Protein AF-A0AAW4NEA3-F1 (afdb_monomer_lite)

Sequence (77 aa):
MEKQWISTIELLNYLKENPNKEKECRLSLGYGLGSTHYWYWDPKTNMFMHSRDWDFEPYTASQVVKWYGEGKWKIEQ

Organism: NCBI:txid165179

Secondary structure (DSSP, 8-state):
----EEEHHHHHHHHHHSTT--EEEEEEEETTEEEEEEEEEETTTTEEEEESSS--EEE-HHHHHHHHTT-EEEE--

Structure (mmCIF, N/CA/C/O backbone):
data_AF-A0AAW4NEA3-F1
#
_entry.id   AF-A0AAW4NEA3-F1
#
loop_
_atom_site.group_PDB
_atom_site.id
_atom_site.type_symbol
_atom_site.label_atom_id
_atom_site.label_alt_id
_atom_site.label_comp_id
_atom_site.label_asym_id
_atom_site.label_entity_id
_atom_site.label_seq_id
_atom_site.pdbx_PDB_ins_code
_atom_site.Cartn_x
_atom_site.Cartn_y
_atom_site.Cartn_z
_atom_site.occupancy
_atom_site.B_iso_or_equiv
_atom_site.auth_seq_id
_atom_site.auth_comp_id
_atom_site.auth_asym_id
_atom_site.auth_atom_id
_atom_site.pdbx_PDB_model_num
ATOM 1 N N . MET A 1 1 ? 12.055 18.258 7.790 1.00 44.88 1 MET A N 1
ATOM 2 C CA . MET A 1 1 ? 12.774 16.972 7.697 1.00 44.88 1 MET A CA 1
ATOM 3 C C . MET A 1 1 ? 12.770 16.565 6.241 1.00 44.88 1 MET A C 1
ATOM 5 O O . MET A 1 1 ? 11.707 16.630 5.630 1.00 44.88 1 MET A O 1
ATOM 9 N N . GLU A 1 2 ? 13.922 16.237 5.660 1.00 54.62 2 GLU A N 1
ATOM 10 C CA . GLU A 1 2 ? 13.935 15.630 4.328 1.00 54.62 2 GLU A CA 1
ATOM 11 C C . GLU A 1 2 ? 13.112 14.342 4.387 1.00 54.62 2 GLU A C 1
ATOM 13 O O . GLU A 1 2 ? 13.356 13.471 5.217 1.00 54.62 2 GLU A O 1
ATOM 18 N N . LYS A 1 3 ? 12.068 14.263 3.563 1.00 67.19 3 LYS A N 1
ATOM 19 C CA . LYS A 1 3 ? 11.232 13.067 3.458 1.00 67.19 3 LYS A CA 1
ATOM 20 C C . LYS A 1 3 ? 12.095 11.938 2.882 1.00 67.19 3 LYS A C 1
ATOM 22 O O . LYS A 1 3 ? 12.479 12.006 1.712 1.00 67.19 3 LYS A O 1
ATOM 27 N N . GLN A 1 4 ? 12.429 10.965 3.725 1.00 87.75 4 GLN A N 1
ATOM 28 C CA . GLN A 1 4 ? 13.328 9.853 3.424 1.00 87.75 4 GLN A CA 1
ATOM 29 C C . GLN A 1 4 ? 12.667 8.829 2.491 1.00 87.75 4 GLN A C 1
ATOM 31 O O . GLN A 1 4 ? 11.462 8.588 2.573 1.00 87.75 4 GLN A O 1
ATOM 36 N N . TRP A 1 5 ? 13.470 8.226 1.610 1.00 94.06 5 TRP A N 1
ATOM 37 C CA . TRP A 1 5 ? 13.054 7.075 0.813 1.00 94.06 5 TRP A CA 1
ATOM 38 C C . TRP A 1 5 ? 13.142 5.792 1.647 1.00 94.06 5 TRP A C 1
ATOM 40 O O . TRP A 1 5 ? 14.192 5.520 2.227 1.00 94.06 5 TRP A O 1
ATOM 50 N N . ILE A 1 6 ? 12.070 5.008 1.668 1.00 96.25 6 ILE A N 1
ATOM 51 C CA . ILE A 1 6 ? 11.931 3.752 2.413 1.00 96.25 6 ILE A CA 1
ATOM 52 C C . ILE A 1 6 ? 11.641 2.588 1.462 1.00 96.25 6 ILE A C 1
ATOM 54 O O . ILE A 1 6 ? 11.114 2.778 0.367 1.00 96.25 6 ILE A O 1
ATOM 58 N N . SER A 1 7 ? 11.988 1.373 1.860 1.00 97.38 7 SER A N 1
ATOM 59 C CA . SER A 1 7 ? 11.663 0.150 1.125 1.00 97.38 7 SER A CA 1
ATOM 60 C C . SER A 1 7 ? 10.171 -0.190 1.196 1.00 97.38 7 SER A C 1
ATOM 62 O O . SER A 1 7 ? 9.440 0.290 2.064 1.00 97.38 7 SER A O 1
ATOM 64 N N . THR A 1 8 ? 9.709 -1.087 0.320 1.00 97.94 8 THR A N 1
ATOM 65 C CA . THR A 1 8 ? 8.345 -1.639 0.392 1.00 97.94 8 THR A CA 1
ATOM 66 C C . THR A 1 8 ? 8.051 -2.265 1.759 1.00 97.94 8 THR A C 1
ATOM 68 O O . THR A 1 8 ? 6.966 -2.073 2.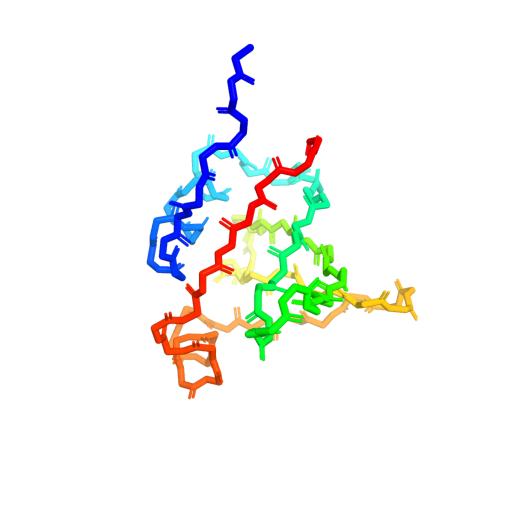293 1.00 97.94 8 THR A O 1
ATOM 71 N N . ILE A 1 9 ? 9.006 -2.977 2.369 1.00 97.81 9 ILE A N 1
ATOM 72 C CA . ILE A 1 9 ? 8.807 -3.599 3.690 1.00 97.81 9 ILE A CA 1
ATOM 73 C C . ILE A 1 9 ? 8.629 -2.541 4.781 1.00 97.81 9 ILE A C 1
ATOM 75 O O . ILE A 1 9 ? 7.726 -2.656 5.609 1.00 97.81 9 ILE A O 1
ATOM 79 N N . GLU A 1 10 ? 9.449 -1.493 4.763 1.00 97.50 10 GLU A N 1
ATOM 80 C CA . GLU A 1 10 ? 9.321 -0.373 5.698 1.00 97.50 10 GLU A CA 1
ATOM 81 C C . GLU A 1 10 ? 7.998 0.375 5.507 1.00 97.50 10 GLU A C 1
ATOM 83 O O . GLU A 1 10 ? 7.360 0.720 6.498 1.00 97.50 10 GLU A O 1
ATOM 88 N N . LEU A 1 11 ? 7.532 0.547 4.263 1.00 97.56 11 LEU A N 1
ATOM 89 C CA . LEU A 1 11 ? 6.205 1.102 3.989 1.00 97.56 11 LEU A CA 1
ATOM 90 C C . LEU A 1 11 ? 5.103 0.245 4.628 1.00 97.56 11 LEU A C 1
ATOM 92 O O . LEU A 1 11 ? 4.249 0.775 5.334 1.00 97.56 11 LEU A O 1
ATOM 96 N N . LEU A 1 12 ? 5.124 -1.078 4.433 1.00 97.94 12 LEU A N 1
ATOM 97 C CA . LEU A 1 12 ? 4.116 -1.972 5.019 1.00 97.94 12 LEU A CA 1
ATOM 98 C C . LEU A 1 12 ? 4.110 -1.916 6.553 1.00 97.94 12 LEU A C 1
ATOM 100 O O . LEU A 1 12 ? 3.040 -1.938 7.164 1.00 97.94 12 LEU A O 1
ATOM 104 N N . ASN A 1 13 ? 5.287 -1.832 7.178 1.00 97.88 13 ASN A N 1
ATOM 105 C CA . ASN A 1 13 ? 5.405 -1.686 8.629 1.00 97.88 13 ASN A CA 1
ATOM 106 C C . ASN A 1 13 ? 4.850 -0.335 9.099 1.00 97.88 13 ASN A C 1
ATOM 108 O O . ASN A 1 13 ? 4.022 -0.302 10.006 1.00 97.88 13 ASN A O 1
ATOM 112 N N . TYR A 1 14 ? 5.210 0.755 8.419 1.00 97.00 14 TYR A N 1
ATOM 113 C CA . TYR A 1 14 ? 4.701 2.093 8.719 1.00 97.00 14 TYR A CA 1
ATOM 114 C C . TYR A 1 14 ? 3.168 2.169 8.641 1.00 97.00 14 TYR A C 1
ATOM 116 O O . TYR A 1 14 ? 2.521 2.753 9.513 1.00 97.00 14 TYR A O 1
ATOM 124 N N . LEU A 1 15 ? 2.563 1.562 7.614 1.00 97.56 15 LEU A N 1
ATOM 125 C CA . LEU A 1 15 ? 1.105 1.533 7.455 1.00 97.56 15 LEU A CA 1
ATOM 126 C C . LEU A 1 15 ? 0.426 0.748 8.586 1.00 97.56 15 LEU A C 1
ATOM 128 O O . LEU A 1 15 ? -0.628 1.157 9.067 1.00 97.56 15 LEU A O 1
ATOM 132 N N . LYS A 1 16 ? 1.038 -0.346 9.055 1.00 97.81 16 LYS A N 1
ATOM 133 C CA . LYS A 1 16 ? 0.540 -1.112 10.210 1.00 97.81 16 LYS A CA 1
ATOM 134 C C . LYS A 1 16 ? 0.621 -0.336 11.523 1.00 97.81 16 LYS A C 1
ATOM 136 O O . LYS A 1 16 ? -0.269 -0.472 12.356 1.00 97.81 16 LYS A O 1
ATOM 141 N N . GLU A 1 17 ? 1.649 0.490 11.700 1.00 97.50 17 GLU A N 1
ATOM 142 C CA . GLU A 1 17 ? 1.771 1.408 12.843 1.00 97.50 17 GLU A CA 1
ATOM 143 C C . GLU A 1 17 ? 0.742 2.553 12.787 1.00 97.50 17 GLU A C 1
ATOM 145 O O . GLU A 1 17 ? 0.434 3.173 13.806 1.00 97.50 17 GLU A O 1
ATOM 150 N N . ASN A 1 18 ? 0.167 2.811 11.607 1.00 96.19 18 ASN A N 1
ATOM 151 C CA . ASN A 1 18 ? -0.798 3.877 11.344 1.00 96.19 18 ASN A CA 1
ATOM 152 C C . ASN A 1 18 ? -2.092 3.331 10.698 1.00 96.19 18 ASN A C 1
ATOM 154 O O . ASN A 1 18 ? -2.442 3.735 9.586 1.00 96.19 18 ASN A O 1
ATOM 158 N N . PRO A 1 19 ? -2.830 2.431 11.377 1.00 97.00 19 PRO A N 1
ATOM 159 C CA . PRO A 1 19 ? -3.998 1.761 10.804 1.00 97.00 19 PRO A CA 1
ATOM 160 C C . PRO A 1 19 ? -5.101 2.749 10.408 1.00 97.00 19 PRO A C 1
ATOM 162 O O . PRO A 1 19 ? -5.335 3.740 11.104 1.00 97.00 19 PRO A O 1
ATOM 165 N N . ASN A 1 20 ? -5.828 2.437 9.330 1.00 96.12 20 ASN A N 1
ATOM 166 C CA . ASN A 1 20 ? -6.956 3.216 8.795 1.00 96.12 20 ASN A CA 1
ATOM 167 C C . ASN A 1 20 ? -6.639 4.685 8.464 1.00 96.12 20 ASN A C 1
ATOM 169 O O . ASN A 1 20 ? -7.553 5.503 8.356 1.00 96.12 20 ASN A O 1
ATOM 173 N N . LYS A 1 21 ? -5.359 5.042 8.328 1.00 95.75 21 LYS A N 1
ATOM 174 C CA . LYS A 1 21 ? -4.933 6.371 7.889 1.00 95.75 21 LYS A CA 1
ATOM 175 C C . LYS A 1 21 ? -4.403 6.270 6.473 1.00 95.75 21 LYS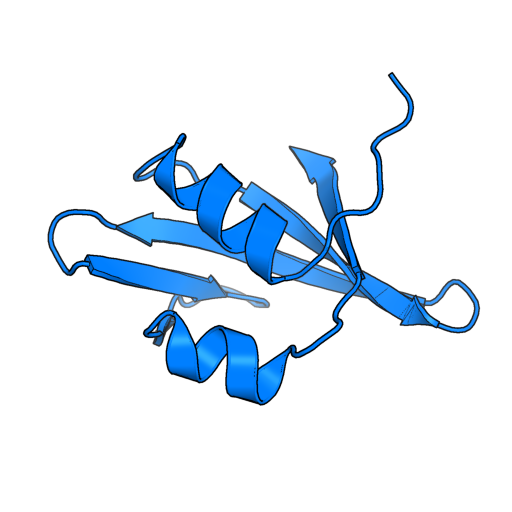 A C 1
ATOM 177 O O . LYS A 1 21 ? -3.384 5.623 6.249 1.00 95.75 21 LYS A O 1
ATOM 182 N N . GLU A 1 22 ? -5.095 6.921 5.548 1.00 95.62 22 GLU A N 1
ATOM 183 C CA . GLU A 1 22 ? -4.621 7.075 4.179 1.00 95.62 22 GLU A CA 1
ATOM 184 C C . GLU A 1 22 ? -3.310 7.862 4.149 1.00 95.62 22 GLU A C 1
ATOM 186 O O . GLU A 1 22 ? -3.128 8.841 4.881 1.00 95.62 22 GLU A O 1
ATOM 191 N N . LYS A 1 23 ? -2.393 7.382 3.313 1.00 95.50 23 LYS A N 1
ATOM 192 C CA . LYS A 1 23 ? -1.072 7.937 3.079 1.00 95.50 23 LYS A CA 1
ATOM 193 C C . LYS A 1 23 ? -0.831 8.066 1.595 1.00 95.50 23 LYS A C 1
ATOM 195 O O . LYS A 1 23 ? -0.803 7.067 0.873 1.00 95.50 23 LYS A O 1
ATOM 200 N N . GLU A 1 24 ? -0.585 9.294 1.162 1.00 95.94 24 GLU A N 1
ATOM 201 C CA . GLU A 1 24 ? -0.037 9.539 -0.161 1.00 95.94 24 GLU A CA 1
ATOM 202 C C . GLU A 1 24 ? 1.440 9.133 -0.153 1.00 95.94 24 GLU A C 1
ATOM 204 O O . GLU A 1 24 ? 2.245 9.610 0.651 1.00 95.94 24 GLU A O 1
ATOM 209 N N . CYS A 1 25 ? 1.795 8.217 -1.042 1.00 95.50 25 CYS A N 1
ATOM 210 C CA . CYS A 1 25 ? 3.117 7.636 -1.165 1.00 95.50 25 CYS A CA 1
ATOM 211 C C . CYS A 1 25 ? 3.602 7.786 -2.605 1.00 95.50 25 CYS A C 1
ATOM 213 O O . CYS A 1 25 ? 2.918 7.397 -3.551 1.00 95.50 25 CYS A O 1
ATOM 215 N N . ARG A 1 26 ? 4.823 8.280 -2.788 1.00 96.12 26 ARG A N 1
ATOM 216 C CA . ARG A 1 26 ? 5.467 8.351 -4.097 1.00 96.12 26 ARG A CA 1
ATOM 217 C C . ARG A 1 26 ? 6.424 7.183 -4.284 1.00 96.12 26 ARG A C 1
ATOM 219 O O . ARG A 1 26 ? 7.389 7.055 -3.536 1.00 96.12 26 ARG A O 1
ATOM 226 N N . LEU A 1 27 ? 6.176 6.348 -5.288 1.00 96.56 27 LEU A N 1
ATOM 227 C CA . LEU A 1 27 ? 7.096 5.307 -5.749 1.00 96.56 27 LEU A CA 1
ATOM 228 C C . LEU A 1 27 ? 8.128 5.922 -6.692 1.00 96.56 27 LEU A C 1
ATOM 230 O O . LEU A 1 27 ? 7.750 6.605 -7.642 1.00 96.56 27 LEU A O 1
ATOM 234 N N . SER A 1 28 ? 9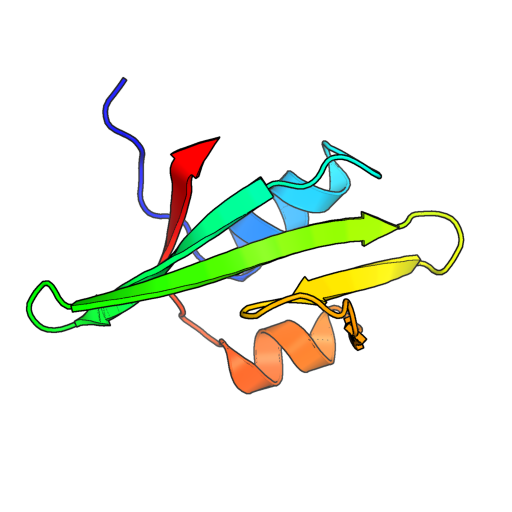.414 5.655 -6.481 1.00 95.62 28 SER A N 1
ATOM 235 C CA . SER A 1 28 ? 10.461 5.996 -7.447 1.00 95.62 28 SER A CA 1
ATOM 236 C C . SER A 1 28 ? 10.435 5.032 -8.631 1.00 95.62 28 SER A C 1
ATOM 238 O O . SER A 1 28 ? 10.499 3.819 -8.444 1.00 95.62 28 SER A O 1
ATOM 240 N N . LEU A 1 29 ? 10.397 5.578 -9.848 1.00 93.56 29 LEU A N 1
ATOM 241 C CA . LEU A 1 29 ? 10.516 4.817 -11.099 1.00 93.56 29 LEU A CA 1
ATOM 242 C C . LEU A 1 29 ? 11.923 4.934 -11.720 1.00 93.56 29 LEU A C 1
ATOM 244 O O . LEU A 1 29 ? 12.161 4.450 -12.823 1.00 93.56 29 LEU A O 1
ATOM 248 N N . GLY A 1 30 ? 12.861 5.583 -11.019 1.00 90.81 30 GLY A N 1
ATOM 249 C CA . GLY A 1 30 ? 14.181 5.931 -11.548 1.00 90.81 30 GLY A CA 1
ATOM 250 C C . GLY A 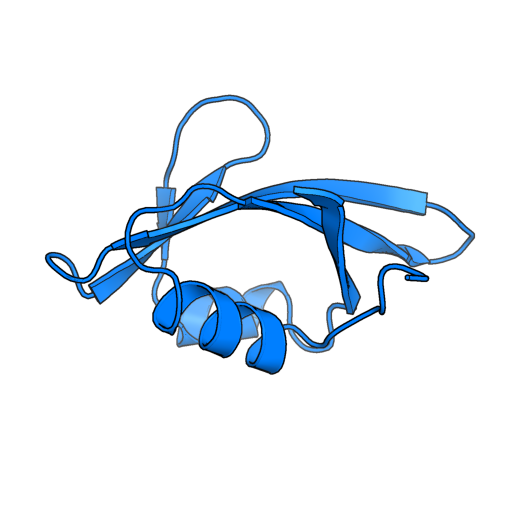1 30 ? 14.173 7.212 -12.391 1.00 90.81 30 GLY A C 1
ATOM 251 O O . GLY A 1 30 ? 13.123 7.749 -12.729 1.00 90.81 30 GLY A O 1
ATOM 252 N N . TYR A 1 31 ? 15.362 7.742 -12.694 1.00 89.75 31 TYR A N 1
ATOM 253 C CA . TYR A 1 31 ? 15.550 8.929 -13.552 1.00 89.75 31 TYR A CA 1
ATOM 254 C C . TYR A 1 31 ? 14.738 10.176 -13.138 1.00 89.75 31 TYR A C 1
ATOM 256 O O . TYR A 1 31 ? 14.332 10.972 -13.979 1.00 89.75 31 TYR A O 1
ATOM 264 N N . GLY A 1 32 ? 14.475 10.346 -11.837 1.00 86.69 32 GLY A N 1
ATOM 265 C CA . GLY A 1 32 ? 13.657 11.449 -11.311 1.00 86.69 32 GLY A CA 1
ATOM 266 C C . GLY A 1 32 ? 12.144 11.280 -11.509 1.00 86.69 32 GLY A C 1
ATOM 267 O O . GLY A 1 32 ? 11.371 12.131 -11.068 1.00 86.69 32 GLY A O 1
ATOM 268 N N . LEU A 1 33 ? 11.703 10.180 -12.123 1.00 92.44 33 LEU A N 1
ATOM 269 C CA . LEU A 1 33 ? 10.295 9.846 -12.288 1.00 92.44 33 LEU A CA 1
ATOM 270 C C . LEU A 1 33 ? 9.735 9.205 -11.018 1.00 92.44 33 LEU A C 1
ATOM 272 O O . LEU A 1 33 ? 10.428 8.501 -10.278 1.00 92.44 33 LEU A O 1
ATOM 276 N N . GLY A 1 34 ? 8.446 9.427 -10.782 1.00 93.88 34 GLY A N 1
ATOM 277 C CA . GLY A 1 34 ? 7.737 8.763 -9.703 1.00 93.88 34 GLY A CA 1
ATOM 278 C C . GLY A 1 34 ? 6.249 8.643 -9.973 1.00 93.88 34 GLY A C 1
ATOM 279 O O . GLY A 1 34 ? 5.684 9.448 -10.711 1.00 93.88 34 GLY A O 1
ATOM 280 N N . SER A 1 35 ? 5.645 7.633 -9.361 1.00 94.06 35 SER A N 1
ATOM 281 C CA . SER A 1 35 ? 4.211 7.354 -9.416 1.00 94.06 35 SER A CA 1
ATOM 282 C C . SER A 1 35 ? 3.593 7.643 -8.055 1.00 94.06 35 SER A C 1
ATOM 284 O O . SER A 1 35 ? 4.155 7.250 -7.032 1.00 94.06 35 SER A O 1
ATOM 286 N N . THR A 1 36 ? 2.459 8.337 -8.034 1.00 95.50 36 THR A N 1
ATOM 287 C CA . THR A 1 36 ? 1.700 8.585 -6.805 1.00 95.50 36 THR A CA 1
ATOM 288 C C . THR A 1 36 ? 0.780 7.400 -6.530 1.00 95.50 36 THR A C 1
ATOM 290 O O . THR A 1 36 ? 0.152 6.860 -7.439 1.00 95.50 36 THR A O 1
ATOM 293 N N . HIS A 1 37 ? 0.739 6.970 -5.276 1.00 96.69 37 HIS A N 1
ATOM 294 C CA . HIS A 1 37 ? -0.094 5.883 -4.786 1.00 96.69 37 HIS A CA 1
ATOM 295 C C . HIS A 1 37 ? -0.690 6.274 -3.439 1.00 96.69 37 HIS A C 1
ATOM 297 O O . HIS A 1 37 ? -0.029 6.922 -2.634 1.00 96.69 37 HIS A O 1
ATOM 303 N N . TYR A 1 38 ? -1.899 5.813 -3.168 1.00 96.81 38 TYR A N 1
ATOM 304 C CA . TYR A 1 38 ? -2.580 5.994 -1.897 1.00 96.81 38 TYR A CA 1
ATOM 305 C C . TYR A 1 38 ? -2.652 4.650 -1.193 1.00 96.81 38 TYR A C 1
ATOM 307 O O . TYR A 1 38 ? -3.039 3.646 -1.793 1.00 96.81 38 TYR A O 1
ATOM 315 N N . TRP A 1 39 ? -2.244 4.625 0.070 1.00 97.31 39 TRP A N 1
ATOM 316 C CA . TRP A 1 39 ? -2.205 3.408 0.866 1.00 97.31 39 TRP A CA 1
ATOM 317 C C . TRP A 1 39 ? -2.803 3.626 2.246 1.00 97.31 39 TRP A C 1
ATOM 319 O O . TRP A 1 39 ? -2.559 4.646 2.880 1.00 97.31 39 TRP A O 1
ATOM 329 N N . TYR A 1 40 ? -3.498 2.620 2.761 1.00 97.50 40 TYR A N 1
ATOM 330 C CA . TYR A 1 40 ? -3.690 2.440 4.197 1.00 97.50 40 TYR A CA 1
ATOM 331 C C . TYR A 1 40 ? -3.732 0.954 4.530 1.00 97.50 40 TYR A C 1
ATOM 333 O O . TYR A 1 40 ? -3.943 0.108 3.662 1.00 97.50 40 TYR A O 1
ATOM 341 N N . TRP A 1 41 ? -3.520 0.620 5.796 1.00 98.56 41 TRP A N 1
ATOM 342 C CA . TRP A 1 41 ? -3.730 -0.739 6.280 1.00 98.56 41 TRP A CA 1
ATOM 343 C C . TRP A 1 41 ? -5.049 -0.821 7.047 1.00 98.56 41 TRP A C 1
ATOM 345 O O . TRP A 1 41 ? -5.285 -0.019 7.955 1.00 98.56 41 TRP A O 1
ATOM 355 N N . ASP A 1 42 ? -5.899 -1.781 6.680 1.00 98.25 42 ASP A N 1
ATOM 356 C CA . ASP A 1 42 ? -7.148 -2.080 7.380 1.00 98.25 42 ASP A CA 1
ATOM 357 C C . ASP A 1 42 ? -6.948 -3.278 8.332 1.00 98.25 42 ASP A C 1
ATOM 359 O O . ASP A 1 42 ? -6.804 -4.419 7.874 1.00 98.25 42 ASP A O 1
ATOM 363 N N . PRO A 1 43 ? -6.976 -3.068 9.664 1.00 97.50 43 PRO A N 1
ATOM 364 C CA . PRO A 1 43 ? -6.829 -4.140 10.643 1.00 97.50 43 PRO A CA 1
ATOM 365 C C . PRO A 1 43 ?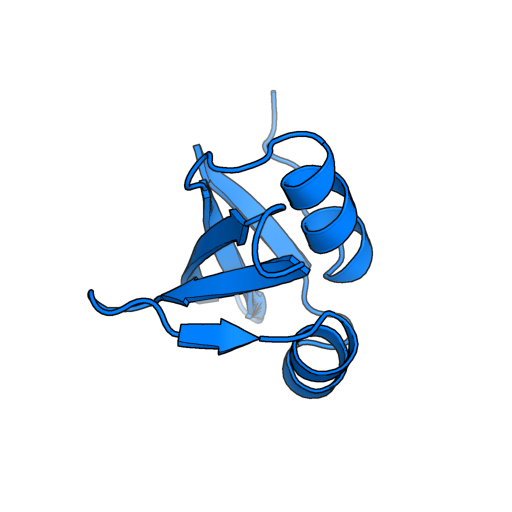 -8.010 -5.116 10.673 1.00 97.50 43 PRO A C 1
ATOM 367 O O . PRO A 1 43 ? -7.838 -6.239 11.143 1.00 97.50 43 PRO A O 1
ATOM 370 N N . LYS A 1 44 ? -9.208 -4.722 10.212 1.00 97.50 44 LYS A N 1
ATOM 371 C CA . LYS A 1 44 ? -10.400 -5.588 10.261 1.00 97.50 44 LYS A CA 1
ATOM 372 C C . LYS A 1 44 ? -10.305 -6.716 9.247 1.00 97.50 44 LYS A C 1
ATOM 374 O O . LYS A 1 44 ? -10.654 -7.852 9.551 1.00 97.50 44 LYS A O 1
ATOM 379 N N . THR A 1 45 ? -9.843 -6.387 8.047 1.00 97.06 45 THR A N 1
ATOM 380 C CA . THR A 1 45 ? -9.651 -7.346 6.954 1.00 97.06 45 THR A CA 1
ATOM 381 C C . THR A 1 45 ? -8.222 -7.877 6.885 1.00 97.06 45 THR A C 1
ATOM 383 O O . THR A 1 45 ? -7.974 -8.862 6.194 1.00 97.06 45 THR A O 1
ATOM 386 N N . ASN A 1 46 ? -7.292 -7.267 7.632 1.00 97.25 46 ASN A N 1
ATOM 387 C CA . ASN A 1 46 ? -5.856 -7.531 7.578 1.00 97.25 46 ASN A CA 1
ATOM 388 C C . ASN A 1 46 ? -5.281 -7.356 6.156 1.00 97.25 46 ASN A C 1
ATOM 390 O O . ASN A 1 46 ? -4.410 -8.116 5.725 1.00 97.25 46 ASN A O 1
ATOM 394 N N . MET A 1 47 ? -5.773 -6.347 5.434 1.00 98.38 47 MET A N 1
ATOM 395 C CA . MET A 1 47 ? -5.385 -6.042 4.055 1.00 98.38 47 MET A CA 1
ATOM 396 C C . MET A 1 47 ? -4.745 -4.658 3.949 1.00 98.38 47 MET A C 1
ATOM 398 O O . MET A 1 47 ? -5.036 -3.743 4.720 1.00 98.38 47 MET A O 1
ATOM 402 N N . PHE A 1 48 ? -3.862 -4.506 2.968 1.00 98.25 48 PHE A N 1
ATOM 403 C CA . PHE A 1 48 ? -3.347 -3.220 2.522 1.00 98.25 48 PHE A CA 1
ATOM 404 C C . PHE A 1 48 ? -4.242 -2.715 1.407 1.00 98.25 48 PHE A C 1
ATOM 406 O O . PHE A 1 48 ? -4.317 -3.322 0.342 1.00 98.25 48 PHE A O 1
ATOM 413 N N . MET A 1 49 ? -4.928 -1.620 1.677 1.00 98.00 49 MET A N 1
ATOM 414 C CA . MET A 1 49 ? -5.810 -0.977 0.728 1.00 98.00 49 MET A CA 1
ATOM 415 C C . MET A 1 49 ? -4.971 -0.033 -0.119 1.00 98.00 49 MET A C 1
ATOM 417 O O . MET A 1 49 ? -4.273 0.832 0.414 1.00 98.00 49 MET A O 1
ATOM 421 N N . HIS A 1 50 ? -5.034 -0.218 -1.431 1.00 97.50 50 HIS A N 1
ATOM 422 C CA . HIS A 1 50 ? -4.243 0.524 -2.400 1.00 97.50 50 HIS A CA 1
ATOM 423 C C . HIS A 1 50 ? -5.108 1.229 -3.425 1.00 97.50 50 HIS A C 1
ATOM 425 O O . HIS A 1 50 ? -6.033 0.628 -3.959 1.00 97.50 50 HIS A O 1
ATOM 431 N N . SER A 1 51 ? -4.746 2.458 -3.769 1.00 95.81 51 SER A N 1
ATOM 432 C CA . SER A 1 51 ? -5.263 3.122 -4.955 1.00 95.81 51 SER A CA 1
ATOM 433 C C . SER A 1 51 ? -4.171 3.912 -5.670 1.00 95.81 51 SER A C 1
ATOM 435 O O . SER A 1 51 ? -3.106 4.219 -5.129 1.00 95.81 51 SER A O 1
ATOM 437 N N . ARG A 1 52 ? -4.451 4.267 -6.916 1.00 91.50 52 ARG A N 1
ATOM 438 C CA . ARG A 1 52 ? -3.721 5.293 -7.670 1.00 91.50 52 ARG A CA 1
ATOM 439 C C . ARG A 1 52 ? -4.648 6.406 -8.126 1.00 91.50 52 ARG A C 1
ATOM 441 O O . ARG A 1 52 ? -4.283 7.570 -8.075 1.00 91.50 52 ARG A O 1
ATOM 448 N N . ASP A 1 53 ? -5.825 5.999 -8.576 1.00 82.44 53 ASP A N 1
ATOM 449 C CA . ASP A 1 53 ? -6.746 6.800 -9.353 1.00 82.44 53 ASP A CA 1
ATOM 450 C C . ASP A 1 53 ? -8.174 6.471 -8.866 1.00 82.44 53 ASP A C 1
ATOM 452 O O . ASP A 1 53 ? -8.978 5.993 -9.653 1.00 82.44 53 ASP A O 1
ATOM 456 N N . TRP A 1 54 ? -8.485 6.699 -7.581 1.00 72.19 54 TRP A N 1
ATOM 457 C CA . TRP A 1 54 ? -9.834 6.678 -6.963 1.00 72.19 54 TRP A CA 1
ATOM 458 C C . TRP A 1 54 ? -10.250 5.416 -6.185 1.00 72.19 54 TRP A C 1
ATOM 460 O O . TRP A 1 54 ? -10.387 5.503 -4.964 1.00 72.19 54 TRP A O 1
ATOM 470 N N . ASP A 1 55 ? -10.460 4.261 -6.823 1.00 91.69 55 ASP A N 1
ATOM 471 C CA . ASP A 1 55 ? -10.970 3.081 -6.101 1.00 91.69 55 ASP A CA 1
ATOM 472 C C . ASP A 1 55 ? -9.859 2.329 -5.364 1.00 91.69 55 ASP A C 1
ATOM 474 O O . ASP A 1 55 ? -8.752 2.150 -5.881 1.00 91.69 55 ASP A O 1
ATOM 478 N N . PHE A 1 56 ? -10.155 1.903 -4.133 1.00 94.75 56 PHE A N 1
ATOM 479 C CA . PHE A 1 56 ? -9.232 1.136 -3.305 1.00 94.75 56 PHE A CA 1
ATOM 480 C C . PHE A 1 56 ? -9.416 -0.365 -3.515 1.00 94.75 56 PHE A C 1
ATOM 482 O O . PHE A 1 56 ? -10.507 -0.900 -3.316 1.00 94.75 56 PHE A O 1
ATOM 489 N N . GLU A 1 57 ? -8.320 -1.058 -3.810 1.00 96.56 57 GLU A N 1
ATOM 490 C CA . GLU A 1 57 ? -8.273 -2.513 -3.905 1.00 96.56 57 GLU A CA 1
ATOM 491 C C . GLU A 1 57 ? -7.509 -3.128 -2.719 1.00 96.56 57 GLU A C 1
ATOM 493 O O . GLU A 1 57 ? -6.493 -2.577 -2.280 1.00 96.56 57 GLU A O 1
ATOM 498 N N . PRO A 1 58 ? -7.986 -4.260 -2.167 1.00 97.81 58 PRO A N 1
ATOM 499 C CA . PRO A 1 58 ? -7.334 -4.932 -1.052 1.00 97.81 58 PRO A CA 1
ATOM 500 C C . PRO A 1 58 ? -6.212 -5.864 -1.519 1.00 97.81 58 PRO A C 1
ATOM 502 O O . PRO A 1 58 ? -6.423 -6.736 -2.365 1.00 97.81 58 PRO A O 1
ATOM 505 N N . TYR A 1 59 ? -5.051 -5.773 -0.871 1.00 98.06 59 TYR A N 1
ATOM 506 C CA . TYR A 1 59 ? -3.912 -6.652 -1.122 1.00 98.06 59 TYR A CA 1
ATOM 507 C C . TYR A 1 59 ? -3.300 -7.215 0.157 1.00 98.06 59 TYR A C 1
ATOM 509 O O . TYR A 1 59 ? -3.170 -6.543 1.180 1.00 98.06 59 TYR A O 1
ATOM 517 N N . THR A 1 60 ? -2.845 -8.462 0.091 1.00 98.19 60 THR A N 1
ATOM 518 C CA . THR A 1 60 ? -2.031 -9.050 1.156 1.00 98.19 60 THR A CA 1
ATOM 519 C C . THR A 1 60 ? -0.607 -8.494 1.112 1.00 98.19 60 THR A C 1
ATOM 521 O O . THR A 1 60 ? -0.113 -8.075 0.064 1.00 98.19 60 THR A O 1
ATOM 524 N N . ALA A 1 61 ? 0.118 -8.576 2.234 1.00 97.56 61 ALA A N 1
ATOM 525 C CA . ALA A 1 61 ? 1.536 -8.202 2.279 1.00 97.56 61 ALA A CA 1
ATOM 526 C C . ALA A 1 61 ? 2.368 -8.903 1.187 1.00 97.56 61 ALA A C 1
ATOM 528 O O . ALA A 1 61 ? 3.227 -8.281 0.566 1.00 97.56 61 ALA A O 1
ATOM 529 N N . SER A 1 62 ? 2.105 -10.190 0.926 1.00 97.75 62 SER A N 1
ATOM 530 C CA . SER A 1 62 ? 2.846 -10.961 -0.076 1.00 97.75 62 SER A CA 1
ATOM 531 C C . SER A 1 62 ? 2.550 -10.509 -1.505 1.00 97.75 62 SER A C 1
ATOM 533 O O . SER A 1 62 ? 3.461 -10.515 -2.328 1.00 97.75 62 SER A O 1
ATOM 535 N N . GLN A 1 63 ? 1.322 -10.074 -1.808 1.00 98.25 63 GLN A N 1
ATOM 536 C CA . GLN A 1 63 ? 0.989 -9.476 -3.104 1.00 98.25 63 GLN A CA 1
ATOM 537 C C . GLN A 1 63 ? 1.706 -8.140 -3.300 1.00 98.25 63 GLN A C 1
ATOM 539 O O . GLN A 1 63 ? 2.339 -7.945 -4.338 1.00 98.25 63 GLN A O 1
ATOM 544 N N . VAL A 1 64 ? 1.694 -7.267 -2.285 1.00 97.56 64 VAL A N 1
ATOM 545 C CA . VAL A 1 64 ? 2.393 -5.975 -2.365 1.00 97.56 64 VAL A CA 1
ATOM 546 C C . VAL A 1 64 ? 3.894 -6.185 -2.582 1.00 97.56 64 VAL A C 1
ATOM 548 O O . VAL A 1 64 ? 4.472 -5.589 -3.487 1.00 97.56 64 VA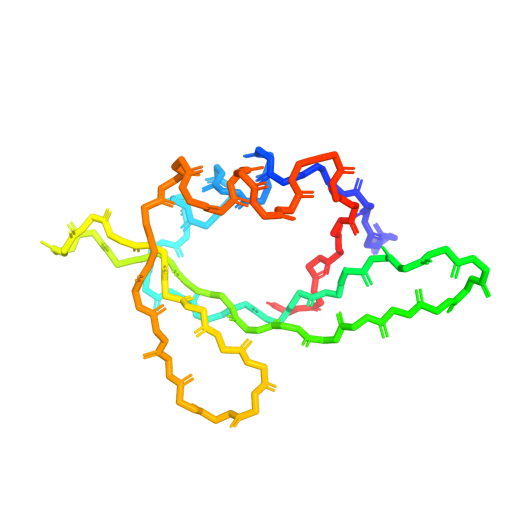L A O 1
ATOM 551 N N . VAL A 1 65 ? 4.528 -7.094 -1.832 1.00 97.25 65 VAL A N 1
ATOM 552 C CA . VAL A 1 65 ? 5.953 -7.425 -2.019 1.00 97.25 65 VAL A CA 1
ATOM 553 C C . VAL A 1 65 ? 6.216 -8.060 -3.384 1.00 97.25 65 VAL A C 1
ATOM 555 O O . VAL A 1 65 ? 7.214 -7.732 -4.018 1.00 97.25 65 VAL A O 1
ATOM 558 N N . LYS A 1 66 ? 5.327 -8.930 -3.877 1.00 96.94 66 LYS A N 1
ATOM 559 C CA . LYS A 1 66 ? 5.468 -9.545 -5.204 1.00 96.94 66 LYS A CA 1
ATOM 560 C C . LYS A 1 66 ? 5.483 -8.502 -6.324 1.00 96.94 66 LYS A C 1
ATOM 562 O O . LYS A 1 66 ? 6.228 -8.674 -7.283 1.00 96.94 66 LYS A O 1
ATOM 567 N N . TRP A 1 67 ? 4.655 -7.463 -6.235 1.00 94.88 67 TRP A N 1
ATOM 568 C CA . TRP A 1 67 ? 4.561 -6.447 -7.287 1.00 94.88 67 TRP A CA 1
ATOM 569 C C . TRP A 1 67 ? 5.582 -5.332 -7.151 1.00 94.88 67 TRP A C 1
ATOM 571 O O . TRP A 1 67 ? 6.133 -4.893 -8.157 1.00 94.88 67 TRP A O 1
ATOM 581 N N . TYR A 1 68 ? 5.835 -4.876 -5.926 1.00 95.69 68 TYR A N 1
ATOM 582 C CA . TYR A 1 68 ? 6.673 -3.707 -5.691 1.00 95.69 68 TYR A CA 1
ATOM 583 C C . TYR A 1 68 ? 8.092 -4.043 -5.250 1.00 95.69 68 TYR A C 1
ATOM 585 O O . TYR A 1 68 ? 8.954 -3.185 -5.385 1.00 95.69 68 TYR A O 1
ATOM 593 N N . GLY A 1 69 ? 8.365 -5.261 -4.772 1.00 94.88 69 GLY A N 1
ATOM 594 C CA . GLY A 1 69 ? 9.712 -5.751 -4.465 1.00 94.88 69 GLY A CA 1
ATOM 595 C C . GLY A 1 69 ? 10.570 -4.734 -3.708 1.00 94.88 69 GLY A C 1
ATOM 596 O O . GLY A 1 69 ? 10.171 -4.218 -2.663 1.00 94.88 69 GLY A O 1
ATOM 597 N N . GLU A 1 70 ? 11.722 -4.395 -4.287 1.00 94.25 70 GLU A N 1
ATOM 598 C CA . GLU A 1 70 ? 12.682 -3.397 -3.782 1.00 94.25 70 GLU A CA 1
ATOM 599 C C . GLU A 1 70 ? 12.276 -1.934 -4.055 1.00 94.25 70 GLU A C 1
ATOM 601 O O . GLU A 1 70 ? 13.115 -1.030 -4.088 1.00 94.25 70 GLU A O 1
ATOM 606 N N . GLY A 1 71 ? 10.985 -1.689 -4.273 1.00 95.81 71 GLY A N 1
ATOM 607 C CA . GLY A 1 71 ? 10.410 -0.372 -4.494 1.00 95.81 71 GLY A CA 1
ATOM 608 C C . GLY A 1 71 ? 10.856 0.627 -3.431 1.00 95.81 71 GLY A C 1
ATOM 609 O O . GLY A 1 71 ? 10.867 0.332 -2.232 1.00 95.81 71 GLY A O 1
ATOM 610 N N . LYS A 1 72 ? 11.238 1.818 -3.897 1.00 97.00 72 LYS A N 1
ATOM 611 C CA . LYS A 1 72 ? 11.643 2.942 -3.052 1.00 97.00 72 LYS A CA 1
ATOM 612 C C . LYS A 1 72 ? 10.493 3.925 -2.972 1.00 97.00 72 LYS A C 1
ATOM 614 O O . LYS A 1 72 ? 10.093 4.498 -3.985 1.00 97.00 72 LYS A O 1
ATOM 619 N N . TRP A 1 73 ? 9.999 4.129 -1.768 1.00 96.94 73 TRP A N 1
ATOM 620 C CA . TRP A 1 73 ? 8.806 4.897 -1.470 1.00 96.94 73 TRP A CA 1
ATOM 621 C C . TRP A 1 73 ? 9.147 6.137 -0.678 1.00 96.94 73 TRP A C 1
ATOM 623 O O . TRP A 1 73 ? 10.062 6.132 0.133 1.00 96.94 73 TRP A O 1
ATOM 633 N N . LYS A 1 74 ? 8.377 7.191 -0.873 1.00 95.81 74 LYS A N 1
ATOM 634 C CA . LYS A 1 74 ? 8.429 8.390 -0.052 1.00 95.81 74 LYS A CA 1
ATOM 635 C C . LYS A 1 74 ? 7.024 8.686 0.437 1.00 95.81 74 LYS A C 1
ATOM 637 O O . LYS A 1 74 ? 6.115 8.806 -0.375 1.00 95.81 74 LYS A O 1
ATOM 642 N N . ILE A 1 75 ? 6.849 8.781 1.750 1.00 94.75 75 ILE A N 1
ATOM 643 C CA . ILE A 1 75 ? 5.561 9.138 2.353 1.00 94.75 75 ILE A CA 1
ATOM 644 C C . ILE A 1 75 ? 5.432 10.660 2.280 1.00 94.75 75 ILE A C 1
ATOM 646 O O . ILE A 1 75 ? 6.286 11.390 2.794 1.00 94.75 75 ILE A O 1
ATOM 650 N N . GLU A 1 76 ? 4.406 11.145 1.589 1.00 91.25 76 GLU A N 1
ATOM 651 C CA . GLU A 1 76 ? 4.215 12.569 1.337 1.00 91.25 76 GLU A CA 1
ATOM 652 C C . GLU A 1 76 ? 3.368 13.248 2.425 1.00 91.25 76 GLU A C 1
ATOM 654 O O . GLU A 1 76 ? 3.700 14.377 2.803 1.00 91.25 76 GLU A O 1
ATOM 659 N N . GLN A 1 77 ? 2.329 12.589 2.954 1.00 75.38 77 GLN A N 1
ATOM 660 C CA . GLN A 1 77 ? 1.433 13.108 4.005 1.00 75.38 77 GLN A CA 1
ATOM 661 C C . GLN A 1 77 ? 0.915 11.975 4.895 1.00 75.38 77 GLN A C 1
ATOM 663 O O . GLN A 1 77 ? 0.613 10.896 4.351 1.00 75.38 77 GLN A O 1
#

Radius of gyration: 11.69 Å; chains: 1; bounding box: 26×28×26 Å

Foldseek 3Di:
DPQFWDFLVVVVVVLVVVAPDKWWKWWDPPPPDTATKIWHAHPVVRFIWIDRPPHTDTDHSVRSCVVQPRIIMTTDD

pLDDT: mean 93.62, std 9.06, range [44.88, 98.56]